Protein AF-A0A3S0KBN3-F1 (afdb_monomer_lite)

Sequence (149 aa):
MTQVKLIKTAQDYEQALARLTALIDLDFASKLEDRDEIEMLVYVIDEYEQRIFPINPPHAIEAIKFRMEQMGLNETDLIYYIGSKSKVAEVLNGTRNLSLNTYRKICIGLGISAEMLEEIEELIEDELDARLVDERRGQAEIEIEIDDL

pLDDT: mean 77.54, std 12.51, range [46.31, 93.69]

Organism: NCBI:txid271099

InterPro domains:
  IPR001387 Cro/C1-type, helix-turn-helix domain [cd00093] (62-115)
  IPR010982 Lambda repressor-like, DNA-binding domain superfamily [G3DSA:1.10.260.40] (54-126)
  IPR010982 Lambda repressor-like, DNA-binding domain superfamily [SSF47413] (61-119)
  IPR039060 Antitoxin HigA [PTHR40455] (7-119)

Foldseek 3Di:
DDDDDQDDDPVSLVVLVVLLVVLVVVPVPPDPVSVVSNVSSVVNNFVVQQVQPFDDDVVLLVLLVVLCVVVVHDLVVLCVLQPDSVRSVCPNVSVGTGGLSSSVSSCVVSVPDPVVNVVVVVVRVVSVVVVNVVRVVVVVVVVVVPPPD

Secondary structure (DSSP, 8-state):
--------SHHHHHHHHHHHHHHHHT-TTS-HHHHHHHHHHHHHHHHHHHHHS-B--HHHHHHHHHHHHHHT--GGGGHHHH-SHHHHHHHHTTSSPBPHHHHHHHHHHHT--HHHHHHHHHHHHHHHHHHHHHHHHHHHHHHHTSS--

Structure (mmCIF, N/CA/C/O backbone):
data_AF-A0A3S0KBN3-F1
#
_entry.id   AF-A0A3S0KBN3-F1
#
loop_
_atom_site.group_PDB
_atom_site.id
_atom_site.type_symbol
_atom_site.label_atom_id
_atom_site.label_alt_id
_atom_site.label_comp_id
_atom_site.label_asym_id
_atom_site.label_entity_id
_atom_site.label_seq_id
_atom_site.pdbx_PDB_ins_code
_atom_site.Cartn_x
_atom_site.Cartn_y
_atom_site.Cartn_z
_atom_site.occupancy
_atom_site.B_iso_or_equiv
_atom_site.auth_seq_id
_atom_site.auth_comp_id
_atom_site.auth_asym_id
_atom_site.auth_atom_id
_atom_site.pdbx_PDB_model_num
ATOM 1 N N . MET A 1 1 ? 20.385 -13.953 2.946 1.00 46.94 1 MET A N 1
ATOM 2 C CA . MET A 1 1 ? 19.640 -12.680 2.907 1.00 46.94 1 MET A CA 1
ATOM 3 C C . MET A 1 1 ? 19.567 -12.207 1.471 1.00 46.94 1 MET A C 1
ATOM 5 O O . MET A 1 1 ? 20.573 -11.762 0.927 1.00 46.94 1 MET A O 1
ATOM 9 N N . THR A 1 2 ? 18.412 -12.384 0.840 1.00 54.25 2 THR A N 1
ATOM 10 C CA . THR A 1 2 ? 18.120 -11.805 -0.472 1.00 54.25 2 THR A CA 1
ATOM 11 C C . THR A 1 2 ? 18.042 -10.288 -0.304 1.00 54.25 2 THR A C 1
ATOM 13 O O . THR A 1 2 ? 17.310 -9.801 0.553 1.00 54.25 2 THR A O 1
ATOM 16 N N . GLN A 1 3 ? 18.841 -9.525 -1.050 1.00 70.44 3 GLN A N 1
ATOM 17 C CA . GLN A 1 3 ? 18.748 -8.064 -1.025 1.00 70.44 3 GL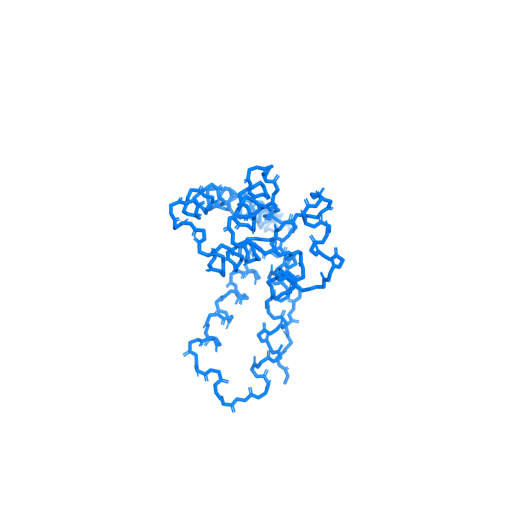N A CA 1
ATOM 18 C C . GLN A 1 3 ? 17.572 -7.625 -1.895 1.00 70.44 3 GLN A C 1
ATOM 20 O O . GLN A 1 3 ? 17.693 -7.597 -3.120 1.00 70.44 3 GLN A O 1
ATOM 25 N N . VAL A 1 4 ? 16.455 -7.258 -1.264 1.00 80.88 4 VAL A N 1
ATOM 26 C CA . VAL A 1 4 ? 15.387 -6.511 -1.938 1.00 80.88 4 VAL A CA 1
ATOM 27 C C . VAL A 1 4 ? 15.923 -5.119 -2.270 1.00 80.88 4 VAL A C 1
ATOM 29 O O . VAL A 1 4 ? 16.504 -4.440 -1.420 1.00 80.88 4 VAL A O 1
ATOM 32 N N . LYS A 1 5 ? 15.789 -4.714 -3.534 1.00 87.12 5 LYS A N 1
ATOM 33 C CA . LYS A 1 5 ? 16.275 -3.427 -4.042 1.00 87.12 5 LYS A CA 1
ATOM 34 C C . LYS A 1 5 ? 15.108 -2.466 -4.230 1.00 87.12 5 LYS A C 1
ATOM 36 O O . LYS A 1 5 ? 13.979 -2.886 -4.454 1.00 87.12 5 LYS A O 1
ATOM 41 N N . LEU A 1 6 ? 15.407 -1.170 -4.162 1.00 90.56 6 LEU A N 1
ATOM 42 C CA . LEU A 1 6 ? 14.455 -0.136 -4.562 1.00 90.56 6 LEU A CA 1
ATOM 43 C C . LEU A 1 6 ? 14.118 -0.296 -6.045 1.00 90.56 6 LEU A C 1
ATOM 45 O O . LEU A 1 6 ? 15.029 -0.389 -6.869 1.00 90.56 6 LEU A O 1
ATOM 49 N N . ILE A 1 7 ? 12.826 -0.272 -6.354 1.00 91.88 7 ILE A N 1
ATOM 50 C CA . ILE A 1 7 ? 12.291 -0.339 -7.712 1.00 91.88 7 ILE A CA 1
ATOM 51 C C . ILE A 1 7 ? 12.395 1.055 -8.333 1.00 91.88 7 ILE A C 1
ATOM 53 O O . ILE A 1 7 ? 11.912 2.036 -7.761 1.00 91.88 7 ILE A O 1
ATOM 57 N N . LYS A 1 8 ? 13.073 1.160 -9.479 1.00 86.06 8 LYS A N 1
ATOM 58 C CA . LYS A 1 8 ? 13.277 2.439 -10.180 1.00 86.06 8 LYS A CA 1
ATOM 59 C C . LYS A 1 8 ? 12.723 2.437 -11.594 1.00 86.06 8 LYS A C 1
ATOM 61 O O . LYS A 1 8 ? 12.474 3.510 -12.130 1.00 86.06 8 LYS A O 1
ATOM 66 N N . THR A 1 9 ? 12.566 1.257 -12.178 1.00 83.12 9 THR A N 1
ATOM 67 C CA . THR A 1 9 ? 12.107 1.061 -13.550 1.00 83.12 9 THR A CA 1
ATOM 68 C C . THR A 1 9 ? 10.920 0.111 -13.579 1.00 83.12 9 THR A C 1
ATOM 70 O O . THR A 1 9 ? 10.744 -0.703 -12.670 1.00 83.12 9 THR A O 1
ATOM 73 N N . ALA A 1 10 ? 10.153 0.165 -14.663 1.00 79.00 10 ALA A N 1
ATOM 74 C CA . ALA A 1 10 ? 9.141 -0.833 -14.979 1.00 79.00 10 ALA A CA 1
ATOM 75 C C . ALA A 1 10 ? 9.651 -2.281 -14.896 1.00 79.00 10 ALA A C 1
ATOM 77 O O . ALA A 1 10 ? 8.989 -3.162 -14.354 1.00 79.00 10 ALA A O 1
ATOM 78 N N . GLN A 1 11 ? 10.865 -2.527 -15.393 1.00 81.31 11 GLN A N 1
ATOM 79 C CA . GLN A 1 11 ? 11.460 -3.858 -15.381 1.00 81.31 11 GLN A CA 1
ATOM 80 C C . GLN A 1 11 ? 11.754 -4.342 -13.952 1.00 81.31 11 GLN A C 1
ATOM 82 O O . GLN A 1 11 ? 11.529 -5.511 -13.638 1.00 81.31 11 GLN A O 1
ATOM 87 N N . ASP A 1 12 ? 12.226 -3.453 -13.068 1.00 86.88 12 ASP A N 1
ATOM 88 C CA . ASP A 1 12 ? 12.395 -3.775 -11.644 1.00 86.88 12 ASP A CA 1
ATOM 89 C C . ASP A 1 12 ? 11.043 -4.121 -10.998 1.00 86.88 12 ASP A C 1
ATOM 91 O O . ASP A 1 12 ? 10.968 -5.011 -10.148 1.00 86.88 12 ASP A O 1
ATOM 95 N N . TYR A 1 13 ? 9.980 -3.418 -11.403 1.00 86.00 13 TYR A N 1
ATOM 96 C CA . TYR A 1 13 ? 8.626 -3.604 -10.889 1.00 86.00 13 TYR A CA 1
ATOM 97 C C . TYR A 1 13 ? 8.064 -4.974 -11.274 1.00 86.00 13 TYR A C 1
ATOM 99 O O . TYR A 1 13 ? 7.648 -5.732 -10.396 1.00 86.00 13 TYR A O 1
ATOM 107 N N . GLU A 1 14 ? 8.146 -5.345 -12.554 1.00 85.00 14 GLU A N 1
ATOM 108 C CA . GLU A 1 14 ? 7.731 -6.667 -13.037 1.00 85.00 14 GLU A CA 1
ATOM 109 C C . GLU A 1 14 ? 8.508 -7.799 -12.350 1.00 85.00 14 GLU A C 1
ATOM 111 O O . GLU A 1 14 ? 7.921 -8.797 -11.926 1.00 85.00 14 GLU A O 1
ATOM 116 N N . GLN A 1 15 ? 9.825 -7.640 -12.174 1.00 88.69 15 GLN A N 1
ATOM 117 C CA . GLN A 1 15 ? 10.649 -8.631 -11.476 1.00 88.69 15 GLN A CA 1
ATOM 118 C C . GLN A 1 15 ? 10.250 -8.779 -10.006 1.00 88.69 15 GLN A C 1
ATOM 120 O O . GLN A 1 15 ? 10.178 -9.901 -9.494 1.00 88.69 15 GLN A O 1
ATOM 125 N N . ALA A 1 16 ? 9.980 -7.665 -9.323 1.00 89.81 16 ALA A N 1
ATOM 126 C CA . ALA A 1 16 ? 9.541 -7.677 -7.934 1.00 89.81 16 ALA A CA 1
ATOM 127 C C . ALA A 1 16 ? 8.162 -8.337 -7.781 1.00 89.81 16 ALA A C 1
ATOM 129 O O . ALA A 1 16 ? 7.981 -9.155 -6.877 1.00 89.81 16 ALA A O 1
ATOM 130 N N . LEU A 1 17 ? 7.219 -8.050 -8.685 1.00 86.06 17 LEU A N 1
ATOM 131 C CA . LEU A 1 17 ? 5.900 -8.689 -8.720 1.00 86.06 17 LEU A CA 1
ATOM 132 C C . LEU A 1 17 ? 5.990 -10.194 -8.976 1.00 86.06 17 LEU A C 1
ATOM 134 O O . LEU A 1 17 ? 5.379 -10.983 -8.250 1.00 86.06 17 LEU A O 1
ATOM 138 N N . ALA A 1 18 ? 6.777 -10.609 -9.970 1.00 88.00 18 ALA A N 1
ATOM 139 C CA . ALA A 1 18 ? 6.982 -12.021 -10.277 1.00 88.00 18 ALA A CA 1
ATOM 140 C C . ALA A 1 18 ? 7.600 -12.761 -9.082 1.00 88.00 18 ALA A C 1
ATOM 142 O O . ALA A 1 18 ? 7.182 -13.871 -8.742 1.00 88.00 18 ALA A O 1
ATOM 143 N N . ARG A 1 19 ? 8.560 -12.126 -8.395 1.00 90.06 19 ARG A N 1
ATOM 144 C CA . ARG A 1 19 ? 9.181 -12.690 -7.195 1.00 90.06 1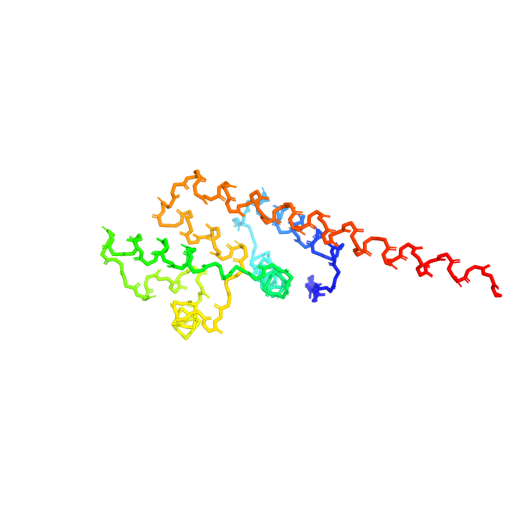9 ARG A CA 1
ATOM 145 C C . ARG A 1 19 ? 8.194 -12.807 -6.038 1.00 90.06 19 ARG A C 1
ATOM 147 O O . ARG A 1 19 ? 8.155 -13.856 -5.400 1.00 90.06 19 ARG A O 1
ATOM 154 N N . LEU A 1 20 ? 7.405 -11.765 -5.784 1.00 87.88 20 LEU A N 1
ATOM 155 C CA . LEU A 1 20 ? 6.370 -11.774 -4.753 1.00 87.88 20 LEU A CA 1
ATOM 156 C C . LEU A 1 20 ? 5.347 -12.888 -5.013 1.00 87.88 20 LEU A C 1
ATOM 158 O O . LEU A 1 20 ? 5.046 -13.657 -4.106 1.00 87.88 20 LEU A O 1
ATOM 162 N N . THR A 1 21 ? 4.879 -13.022 -6.255 1.00 85.19 21 THR A N 1
ATOM 163 C CA . THR A 1 21 ? 3.923 -14.064 -6.668 1.00 85.19 21 THR A CA 1
ATOM 164 C C . THR A 1 21 ? 4.492 -15.460 -6.435 1.00 85.19 21 THR A C 1
ATOM 166 O O . THR A 1 21 ? 3.872 -16.274 -5.758 1.00 85.19 21 THR A O 1
ATOM 169 N N . ALA A 1 22 ? 5.726 -15.707 -6.883 1.00 86.12 22 ALA A N 1
ATOM 170 C CA . ALA A 1 22 ? 6.392 -16.988 -6.673 1.00 86.12 22 ALA A CA 1
ATOM 171 C C . ALA A 1 22 ? 6.541 -17.341 -5.182 1.00 86.12 22 ALA A C 1
ATOM 173 O O . ALA A 1 22 ? 6.442 -18.507 -4.816 1.00 86.12 22 ALA A O 1
ATOM 174 N N . LEU A 1 23 ? 6.781 -16.350 -4.318 1.00 83.38 23 LEU A N 1
ATOM 175 C CA . LEU A 1 23 ? 6.870 -16.559 -2.872 1.00 83.38 23 LEU A CA 1
ATOM 176 C C . LEU A 1 23 ? 5.506 -16.853 -2.232 1.00 83.38 23 LEU A C 1
ATOM 178 O O . LEU A 1 23 ? 5.441 -17.646 -1.295 1.00 83.38 23 LEU A O 1
ATOM 182 N N . ILE A 1 24 ? 4.428 -16.252 -2.745 1.00 79.06 24 ILE A N 1
ATOM 183 C CA . ILE A 1 24 ? 3.061 -16.522 -2.287 1.00 79.06 24 ILE A CA 1
ATOM 184 C C . ILE A 1 24 ? 2.618 -17.937 -2.673 1.00 79.06 24 ILE A C 1
ATOM 186 O O . ILE A 1 24 ? 2.061 -18.651 -1.837 1.00 79.06 24 ILE A O 1
ATOM 190 N N . ASP A 1 25 ? 2.926 -18.365 -3.898 1.00 76.31 25 ASP A N 1
ATOM 191 C CA . ASP A 1 25 ? 2.567 -19.688 -4.420 1.00 76.31 25 ASP A CA 1
ATOM 192 C C . ASP A 1 25 ? 3.310 -20.839 -3.725 1.00 76.31 25 ASP A C 1
ATOM 194 O O . ASP A 1 25 ? 2.845 -21.980 -3.730 1.00 76.31 25 ASP A O 1
ATOM 198 N N . LEU A 1 26 ? 4.461 -20.562 -3.104 1.00 72.62 26 LEU A N 1
ATOM 199 C CA . LEU A 1 26 ? 5.319 -21.575 -2.481 1.00 72.62 26 LEU A CA 1
ATOM 200 C C . LEU A 1 26 ? 4.836 -22.088 -1.109 1.00 72.62 26 LEU A C 1
ATOM 202 O O . LEU A 1 26 ? 5.553 -22.854 -0.469 1.00 72.62 26 LEU A O 1
ATOM 206 N N . ASP A 1 27 ? 3.625 -21.721 -0.688 1.00 60.78 27 ASP A N 1
ATOM 207 C CA . ASP A 1 27 ? 3.032 -22.015 0.621 1.00 60.78 27 ASP A CA 1
ATOM 208 C C . ASP A 1 27 ? 3.919 -21.503 1.781 1.00 60.78 27 ASP A C 1
ATOM 210 O O . ASP A 1 27 ? 4.850 -22.151 2.269 1.00 60.78 27 ASP A O 1
ATOM 214 N N . PHE A 1 28 ? 3.602 -20.288 2.242 1.00 54.88 28 PHE A N 1
ATOM 215 C CA . PHE A 1 28 ? 4.254 -19.494 3.304 1.00 54.88 28 PHE A CA 1
ATOM 216 C C . PHE A 1 28 ? 4.500 -20.193 4.653 1.00 54.88 28 PHE A C 1
ATOM 218 O O . PHE A 1 28 ? 5.022 -19.587 5.599 1.00 54.88 28 PHE A O 1
ATOM 225 N N . ALA A 1 29 ? 4.075 -21.442 4.801 1.00 54.75 29 ALA A N 1
ATOM 226 C CA . ALA A 1 29 ? 4.134 -22.181 6.046 1.00 54.75 29 ALA A CA 1
ATOM 227 C C . ALA A 1 29 ? 5.569 -22.491 6.515 1.00 54.75 29 ALA A C 1
ATOM 229 O O . ALA A 1 29 ? 5.734 -22.854 7.680 1.00 54.75 29 ALA A O 1
ATOM 230 N N . SER A 1 30 ? 6.605 -22.365 5.671 1.00 54.88 30 SER A N 1
ATOM 231 C CA . SER A 1 30 ? 7.873 -23.047 5.965 1.00 54.88 30 SER A CA 1
ATOM 232 C C . SER A 1 30 ? 9.057 -22.223 6.509 1.00 54.88 30 SER A C 1
ATOM 234 O O . SER A 1 30 ? 9.841 -22.834 7.239 1.00 54.88 30 SER A O 1
ATOM 236 N N . LYS A 1 31 ? 9.233 -20.900 6.287 1.00 61.28 31 LYS A N 1
ATOM 237 C CA . LYS A 1 31 ? 10.405 -20.155 6.840 1.00 61.28 31 LYS A CA 1
ATOM 238 C C . LYS A 1 31 ? 10.165 -18.664 7.140 1.00 61.28 31 LYS A C 1
ATOM 240 O O . LYS A 1 31 ? 9.440 -17.975 6.435 1.00 61.28 31 LYS A O 1
ATOM 245 N N . LEU A 1 32 ? 10.823 -18.161 8.194 1.00 62.03 32 LEU A N 1
ATOM 246 C CA . LEU A 1 32 ? 10.805 -16.744 8.605 1.00 62.03 32 LEU A CA 1
ATOM 247 C C . LEU A 1 32 ? 11.453 -15.821 7.555 1.00 62.03 32 LEU A C 1
ATOM 249 O O . LEU A 1 32 ? 10.965 -14.722 7.335 1.00 62.03 32 LEU A O 1
ATOM 253 N N . GLU A 1 33 ? 12.504 -16.291 6.875 1.00 67.19 33 GLU A N 1
ATOM 254 C CA . GLU A 1 33 ? 13.237 -15.513 5.861 1.00 67.19 33 GLU A CA 1
ATOM 255 C C . GLU A 1 33 ? 12.367 -15.135 4.651 1.00 67.19 33 GLU A C 1
ATOM 257 O O . GLU A 1 33 ? 12.518 -14.044 4.107 1.00 67.19 33 GLU A O 1
ATOM 262 N N . ASP A 1 34 ? 11.417 -15.997 4.273 1.00 74.94 34 ASP A N 1
ATOM 263 C CA . ASP A 1 34 ? 10.493 -15.722 3.169 1.00 74.94 34 ASP A CA 1
ATOM 264 C C . ASP A 1 34 ? 9.497 -14.613 3.552 1.00 74.94 34 ASP A C 1
ATOM 266 O O . ASP A 1 34 ? 9.152 -13.775 2.723 1.00 74.94 34 ASP A O 1
ATOM 270 N N . ARG A 1 35 ? 9.089 -14.539 4.830 1.00 77.12 35 ARG A N 1
ATOM 271 C CA . ARG A 1 35 ? 8.184 -13.486 5.325 1.00 77.12 35 ARG A CA 1
ATOM 272 C C . ARG A 1 35 ? 8.822 -12.103 5.265 1.00 77.12 35 ARG A C 1
ATOM 274 O O . ARG A 1 35 ? 8.168 -11.172 4.800 1.00 77.12 35 ARG A O 1
ATOM 281 N N . ASP A 1 36 ? 10.079 -11.989 5.686 1.00 83.44 36 ASP A N 1
ATOM 282 C CA . ASP A 1 36 ? 10.816 -10.721 5.651 1.00 83.44 36 ASP A CA 1
ATOM 283 C C . ASP A 1 36 ? 11.039 -10.251 4.201 1.00 83.44 36 ASP A C 1
ATOM 285 O O . ASP A 1 36 ? 10.903 -9.064 3.897 1.00 83.44 36 ASP A O 1
ATOM 289 N N . GLU A 1 37 ? 11.344 -11.175 3.278 1.00 86.31 37 GLU A N 1
ATOM 290 C CA . GLU A 1 37 ? 11.481 -10.856 1.851 1.00 86.31 37 GLU A CA 1
ATOM 291 C C . GLU A 1 37 ? 10.159 -10.352 1.262 1.00 86.31 37 GLU A C 1
ATOM 293 O O . GLU A 1 37 ? 10.149 -9.363 0.529 1.00 86.31 37 GLU A O 1
ATOM 298 N N . ILE A 1 38 ? 9.038 -10.975 1.625 1.00 85.81 38 ILE A N 1
ATOM 299 C CA . ILE A 1 38 ? 7.710 -10.585 1.142 1.00 85.81 38 ILE A CA 1
ATOM 300 C C . ILE A 1 38 ? 7.301 -9.224 1.694 1.00 85.81 38 ILE A C 1
ATOM 302 O O . ILE A 1 38 ? 6.822 -8.389 0.929 1.00 85.81 38 ILE A O 1
ATOM 306 N N . GLU A 1 39 ? 7.527 -8.957 2.980 1.00 85.19 39 GLU A N 1
ATOM 307 C CA . GLU A 1 39 ? 7.249 -7.641 3.560 1.00 85.19 39 GLU A CA 1
ATOM 308 C C . GLU A 1 39 ? 8.055 -6.544 2.851 1.00 85.19 39 GLU A C 1
ATOM 310 O O . GLU A 1 39 ? 7.500 -5.511 2.467 1.00 85.19 39 GLU A O 1
ATOM 315 N N . MET A 1 40 ? 9.342 -6.793 2.592 1.00 89.81 40 MET A N 1
ATOM 316 C CA . MET A 1 40 ? 10.190 -5.855 1.858 1.00 89.81 40 MET A CA 1
ATOM 317 C C . MET A 1 40 ? 9.750 -5.675 0.402 1.00 89.81 40 MET A C 1
ATOM 319 O O . MET A 1 40 ? 9.707 -4.538 -0.064 1.00 89.81 40 MET A O 1
ATOM 323 N N . LEU A 1 41 ? 9.414 -6.755 -0.313 1.00 90.56 41 LEU A N 1
ATOM 324 C CA . LEU A 1 41 ? 8.918 -6.693 -1.694 1.00 90.56 41 LEU A CA 1
ATOM 325 C C . LEU A 1 41 ? 7.620 -5.895 -1.771 1.00 90.56 41 LEU A C 1
ATOM 327 O O . LEU A 1 41 ? 7.522 -4.969 -2.570 1.00 90.56 41 LEU A O 1
ATOM 331 N N . VAL A 1 42 ? 6.658 -6.195 -0.895 1.00 88.38 42 VAL A N 1
ATOM 332 C CA . VAL A 1 42 ? 5.399 -5.448 -0.791 1.00 88.38 42 VAL A CA 1
ATOM 333 C C . VAL A 1 42 ? 5.673 -3.972 -0.537 1.00 88.38 42 VAL A C 1
ATOM 335 O O . VAL A 1 42 ? 5.045 -3.135 -1.176 1.00 88.38 42 VAL A O 1
ATOM 338 N N . TYR A 1 43 ? 6.620 -3.645 0.346 1.00 89.56 43 TYR A N 1
ATOM 339 C CA . TYR A 1 43 ? 6.981 -2.261 0.628 1.00 89.56 43 TYR A CA 1
ATOM 340 C C . TYR A 1 43 ? 7.552 -1.540 -0.599 1.00 89.56 43 TYR A C 1
ATOM 342 O O . TYR A 1 43 ? 7.077 -0.459 -0.929 1.00 89.56 43 TYR A O 1
ATOM 350 N N . VAL A 1 44 ? 8.548 -2.106 -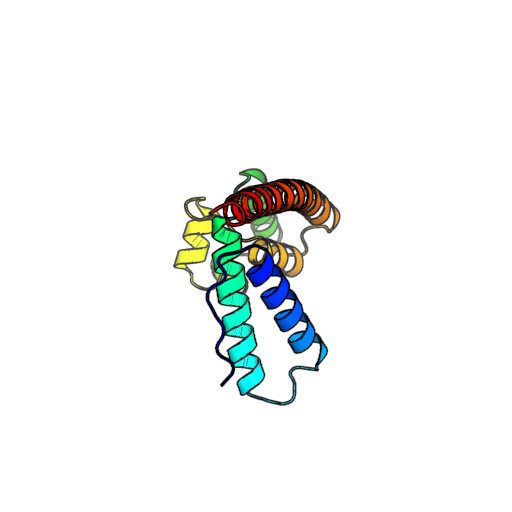1.292 1.00 91.81 44 VAL A N 1
ATOM 351 C CA . VAL A 1 44 ? 9.168 -1.422 -2.445 1.00 91.81 44 VAL A CA 1
ATOM 352 C C . VAL A 1 44 ? 8.231 -1.335 -3.652 1.00 91.81 44 VAL A C 1
ATOM 354 O O . VAL A 1 44 ? 8.285 -0.344 -4.377 1.00 91.81 44 VAL A O 1
ATOM 357 N N . ILE A 1 45 ? 7.351 -2.325 -3.836 1.00 89.38 45 ILE A N 1
ATOM 358 C CA . ILE A 1 45 ? 6.276 -2.315 -4.841 1.00 89.38 45 ILE A CA 1
ATOM 359 C C . ILE A 1 45 ? 5.290 -1.189 -4.524 1.00 89.38 45 ILE A C 1
ATOM 361 O O . ILE A 1 45 ? 5.049 -0.340 -5.373 1.00 89.38 45 ILE A O 1
ATOM 365 N N . ASP A 1 46 ? 4.788 -1.127 -3.288 1.00 86.50 46 ASP A N 1
ATOM 366 C CA . ASP A 1 46 ? 3.856 -0.092 -2.821 1.00 86.50 46 ASP A CA 1
ATOM 367 C C . ASP A 1 46 ? 4.429 1.329 -2.971 1.00 86.50 46 ASP A C 1
ATOM 369 O O . ASP A 1 46 ? 3.718 2.274 -3.320 1.00 86.50 46 ASP A O 1
ATOM 373 N N . GLU A 1 47 ? 5.729 1.476 -2.719 1.00 89.12 47 GLU A N 1
ATOM 374 C CA . GLU A 1 47 ? 6.470 2.732 -2.829 1.00 89.12 47 GLU A CA 1
ATOM 375 C C . GLU A 1 47 ? 6.611 3.192 -4.286 1.00 89.12 47 GLU A C 1
ATOM 377 O O . GLU A 1 47 ? 6.405 4.370 -4.583 1.00 89.12 47 GLU A O 1
ATOM 382 N N . TYR A 1 48 ? 6.905 2.266 -5.204 1.00 87.69 48 TYR A N 1
ATOM 383 C CA . TYR A 1 48 ? 6.942 2.545 -6.640 1.00 87.69 48 TYR A CA 1
ATOM 384 C C . TYR A 1 48 ? 5.543 2.852 -7.188 1.00 87.69 48 TYR A C 1
ATOM 386 O O . TYR A 1 48 ? 5.357 3.867 -7.860 1.00 87.69 48 TYR A O 1
ATOM 394 N N . GLU A 1 49 ? 4.535 2.056 -6.825 1.00 84.31 49 GLU A N 1
ATOM 395 C CA . GLU A 1 49 ? 3.145 2.274 -7.238 1.00 84.31 49 GLU A CA 1
ATOM 396 C C . GLU A 1 49 ? 2.613 3.632 -6.778 1.00 84.31 49 GLU A C 1
ATOM 398 O O . GLU A 1 49 ? 1.962 4.315 -7.552 1.00 84.31 49 GLU A O 1
ATOM 403 N N . GLN A 1 50 ? 2.931 4.096 -5.567 1.00 83.00 50 GLN A N 1
ATOM 404 C CA . GLN A 1 50 ? 2.510 5.434 -5.122 1.00 83.00 50 GLN A CA 1
ATOM 405 C C . GLN A 1 50 ? 3.088 6.577 -5.964 1.00 83.00 50 GLN A C 1
ATOM 407 O O . GLN A 1 50 ? 2.479 7.647 -6.036 1.00 83.00 50 GLN A O 1
ATOM 412 N N . ARG A 1 51 ? 4.264 6.383 -6.572 1.00 82.31 51 ARG A N 1
ATOM 413 C CA . ARG A 1 51 ? 4.906 7.389 -7.430 1.00 82.31 51 ARG A CA 1
ATOM 414 C C . ARG A 1 51 ? 4.370 7.346 -8.856 1.00 82.31 51 ARG A C 1
ATOM 416 O O . ARG A 1 51 ? 4.241 8.397 -9.480 1.00 82.31 51 ARG A O 1
ATOM 423 N N . ILE A 1 52 ? 4.117 6.146 -9.372 1.00 77.06 52 ILE A N 1
ATOM 424 C CA . ILE A 1 52 ? 3.797 5.930 -10.786 1.00 77.06 52 ILE A CA 1
ATOM 425 C C . ILE A 1 52 ? 2.284 5.808 -11.019 1.00 77.06 52 ILE A C 1
ATOM 427 O O . ILE A 1 52 ? 1.790 6.383 -11.985 1.00 77.06 52 ILE A O 1
ATOM 431 N N . PHE A 1 53 ? 1.557 5.169 -10.097 1.00 70.94 53 PHE A N 1
ATOM 432 C CA . PHE A 1 53 ? 0.111 4.892 -10.139 1.00 70.94 53 PHE A CA 1
ATOM 433 C C . PHE A 1 53 ? -0.621 5.419 -8.887 1.00 70.94 53 PHE A C 1
ATOM 435 O O . PHE A 1 53 ? -1.238 4.648 -8.143 1.00 70.94 53 PHE A O 1
ATOM 442 N N . PRO A 1 54 ? -0.543 6.729 -8.589 1.00 70.88 54 PRO A N 1
ATOM 443 C CA . PRO A 1 54 ? -1.271 7.291 -7.464 1.00 70.88 54 PRO A CA 1
ATOM 444 C C . PRO A 1 54 ? -2.784 7.201 -7.694 1.00 70.88 54 PRO A C 1
ATOM 446 O O . PRO A 1 54 ? -3.346 7.924 -8.514 1.00 70.88 54 PRO A O 1
ATOM 449 N N . ILE A 1 55 ? -3.473 6.388 -6.896 1.00 71.88 55 ILE A N 1
ATOM 450 C CA . ILE A 1 55 ? -4.934 6.360 -6.876 1.00 71.88 55 ILE A CA 1
ATOM 451 C C . ILE A 1 55 ? -5.417 7.495 -5.977 1.00 71.88 55 ILE A C 1
ATOM 453 O O . ILE A 1 55 ? -5.348 7.422 -4.745 1.00 71.88 55 ILE A O 1
ATOM 457 N N . ASN A 1 56 ? -5.903 8.560 -6.613 1.00 64.62 56 ASN A N 1
ATOM 458 C CA . ASN A 1 56 ? -6.688 9.605 -5.957 1.00 64.62 56 ASN A CA 1
ATOM 459 C C . ASN A 1 56 ? -7.843 10.147 -6.822 1.00 64.62 56 ASN A C 1
ATOM 461 O O . ASN A 1 56 ? -7.956 11.360 -7.014 1.00 64.62 56 ASN A O 1
ATOM 465 N N . PRO A 1 57 ? -8.734 9.295 -7.361 1.00 62.91 57 PRO A N 1
ATOM 466 C CA . PRO A 1 57 ? -10.030 9.788 -7.777 1.00 62.91 57 PRO A CA 1
ATOM 467 C C . PRO A 1 57 ? -10.848 10.118 -6.517 1.00 62.91 57 PRO A C 1
ATOM 469 O O . PRO A 1 57 ? -10.943 9.259 -5.630 1.00 62.91 57 PRO A O 1
ATOM 472 N N . PRO A 1 58 ? -11.496 11.300 -6.429 1.00 63.47 58 PRO A N 1
ATOM 473 C CA . PRO A 1 58 ? -12.445 11.587 -5.350 1.00 63.47 58 PRO A CA 1
ATOM 474 C C . PRO A 1 58 ? -13.455 10.440 -5.176 1.00 63.47 58 PRO A C 1
ATOM 476 O O . PRO A 1 58 ? -13.744 10.047 -4.050 1.00 63.47 58 PRO A O 1
ATOM 479 N N . HIS A 1 59 ? -13.841 9.789 -6.277 1.00 68.38 59 HIS A N 1
ATOM 480 C CA . HIS A 1 59 ? -14.732 8.631 -6.291 1.00 68.38 59 HIS A CA 1
ATOM 481 C C . HIS A 1 59 ? -14.203 7.377 -5.576 1.00 68.38 59 HIS A C 1
ATOM 483 O O . HIS A 1 59 ? -14.994 6.676 -4.952 1.00 68.38 59 HIS A O 1
ATOM 489 N N . ALA A 1 60 ? -12.897 7.081 -5.594 1.00 76.69 60 ALA A N 1
ATOM 490 C CA . ALA A 1 60 ? -12.369 5.891 -4.911 1.00 76.69 60 ALA A CA 1
ATOM 491 C C . ALA A 1 60 ? -12.393 6.059 -3.387 1.00 76.69 60 ALA A C 1
ATOM 493 O O . ALA A 1 60 ? -12.818 5.158 -2.661 1.00 76.69 60 ALA A O 1
ATOM 494 N N . ILE A 1 61 ? -11.981 7.231 -2.894 1.00 84.12 61 ILE A N 1
ATOM 495 C CA . ILE A 1 61 ? -12.031 7.541 -1.459 1.00 84.12 61 ILE A CA 1
ATOM 496 C C . ILE A 1 61 ? -13.491 7.642 -0.999 1.00 84.12 61 ILE A C 1
ATOM 498 O O . ILE A 1 61 ? -13.831 7.141 0.073 1.00 84.12 61 ILE A O 1
ATOM 502 N N . GLU A 1 62 ? -14.366 8.248 -1.805 1.00 82.25 62 GLU A N 1
ATOM 503 C CA . GLU A 1 62 ? -15.809 8.294 -1.548 1.00 82.25 62 GLU A CA 1
ATOM 504 C C . GLU A 1 62 ? -16.427 6.893 -1.488 1.00 82.25 62 GLU A C 1
ATOM 506 O O . GLU A 1 62 ? -17.173 6.612 -0.552 1.00 82.25 62 GLU A O 1
ATOM 511 N N . ALA A 1 63 ? -16.075 5.989 -2.406 1.00 82.00 63 ALA A N 1
ATOM 512 C CA . ALA A 1 63 ? -16.558 4.609 -2.402 1.00 82.00 63 ALA A CA 1
ATOM 513 C C . ALA A 1 63 ? -16.119 3.844 -1.141 1.00 82.00 63 ALA A C 1
ATOM 515 O O . ALA A 1 63 ? -16.928 3.143 -0.527 1.00 82.00 63 ALA A O 1
ATOM 516 N N . ILE A 1 64 ? -14.865 4.026 -0.707 1.00 85.25 64 ILE A N 1
ATOM 517 C CA . ILE A 1 64 ? -14.351 3.437 0.539 1.00 85.25 64 ILE A CA 1
ATOM 518 C C . ILE A 1 64 ? -15.122 3.988 1.743 1.00 85.25 64 ILE A C 1
ATOM 520 O O . ILE A 1 64 ? -15.625 3.208 2.551 1.00 85.25 64 ILE A O 1
ATOM 524 N N . LYS A 1 65 ? -15.271 5.314 1.849 1.00 87.62 65 LYS A N 1
ATOM 525 C CA . LYS A 1 65 ? -16.020 5.956 2.945 1.00 87.62 65 LYS A CA 1
ATOM 526 C C . LYS A 1 65 ? -17.476 5.504 2.981 1.00 87.62 65 LYS A C 1
ATOM 528 O O . LYS A 1 65 ? -17.983 5.176 4.050 1.00 87.62 65 LYS A O 1
ATOM 533 N N . PHE A 1 66 ? -18.123 5.433 1.820 1.00 85.56 66 PHE A N 1
ATOM 534 C CA . PHE A 1 66 ? -19.492 4.949 1.695 1.00 85.56 66 PHE A CA 1
ATOM 535 C C . PHE A 1 66 ? -19.611 3.504 2.187 1.00 85.56 66 PHE A C 1
ATOM 537 O O . PHE A 1 66 ? -20.514 3.189 2.960 1.00 85.56 66 PHE A O 1
ATOM 544 N N . ARG A 1 67 ? -18.674 2.615 1.823 1.00 86.06 67 ARG A N 1
ATOM 545 C CA . ARG A 1 67 ? -18.677 1.248 2.362 1.00 86.06 67 ARG A CA 1
ATOM 546 C C . ARG A 1 67 ? -18.398 1.169 3.850 1.00 86.06 67 ARG A C 1
ATOM 548 O O . ARG A 1 67 ? -19.080 0.397 4.522 1.00 86.06 67 ARG A O 1
ATOM 555 N N . MET A 1 68 ? -17.482 1.977 4.375 1.00 89.50 68 MET A N 1
ATOM 556 C CA . MET A 1 68 ? -17.260 2.055 5.818 1.00 89.50 68 MET A CA 1
ATOM 557 C C . MET A 1 68 ? -18.546 2.434 6.558 1.00 89.50 68 MET A C 1
ATOM 559 O O . MET A 1 68 ? -18.891 1.780 7.538 1.00 89.50 68 MET A O 1
ATOM 563 N N . GLU A 1 69 ? -19.291 3.423 6.056 1.00 90.12 69 GLU A N 1
ATOM 564 C CA . GLU A 1 69 ? -20.568 3.844 6.640 1.00 90.12 69 GLU A CA 1
ATOM 565 C C . GLU A 1 69 ? -21.607 2.713 6.627 1.00 90.12 69 GLU A C 1
ATOM 567 O O . GLU A 1 69 ? -22.204 2.417 7.661 1.00 90.12 69 GLU A O 1
ATOM 572 N N . GLN A 1 70 ? -21.774 2.021 5.493 1.00 87.88 70 GLN A N 1
ATOM 573 C CA . GLN A 1 70 ? -22.716 0.897 5.379 1.00 87.88 70 GLN A CA 1
ATOM 574 C C . GLN A 1 70 ? -22.380 -0.272 6.319 1.00 87.88 70 GLN A C 1
ATOM 576 O O . GLN A 1 70 ? -23.276 -0.996 6.750 1.00 87.88 70 GLN A O 1
ATOM 581 N N . MET A 1 71 ? -21.097 -0.467 6.630 1.00 86.50 71 MET A N 1
ATOM 582 C CA . MET A 1 71 ? -20.612 -1.557 7.482 1.00 86.50 71 MET A CA 1
ATOM 583 C C . MET A 1 71 ? -20.416 -1.146 8.949 1.00 86.50 71 MET A C 1
ATOM 585 O O . MET A 1 71 ? -20.088 -1.996 9.775 1.00 86.50 71 MET A O 1
ATOM 589 N N . GLY A 1 72 ? -20.604 0.134 9.289 1.00 90.31 72 GLY A N 1
ATOM 590 C CA . GLY A 1 72 ? -20.329 0.659 10.629 1.00 90.31 72 GLY A CA 1
ATOM 591 C C . GLY A 1 72 ? -18.844 0.632 11.016 1.00 90.31 72 GLY A C 1
ATOM 592 O O . GLY A 1 72 ? -18.528 0.544 12.202 1.00 90.31 72 GLY A O 1
ATOM 593 N N . LEU A 1 73 ? -17.942 0.683 10.032 1.00 89.81 73 LEU A N 1
ATOM 594 C CA . LEU A 1 73 ? -16.494 0.682 10.238 1.00 89.81 73 LEU A CA 1
ATOM 595 C C . LEU A 1 73 ? -15.977 2.091 10.531 1.00 89.81 73 LEU A C 1
ATOM 597 O O . LEU A 1 73 ? -16.513 3.097 10.067 1.00 89.81 73 LEU A O 1
ATOM 601 N N . ASN A 1 74 ? -14.885 2.156 11.279 1.00 92.44 74 ASN A N 1
ATOM 602 C CA . ASN A 1 74 ? -14.176 3.382 11.608 1.00 92.44 74 ASN A CA 1
ATOM 603 C C . ASN A 1 74 ? -12.753 3.364 11.017 1.00 92.44 74 ASN A C 1
ATOM 605 O O . ASN A 1 74 ? -12.275 2.354 10.508 1.00 92.44 74 ASN A O 1
ATOM 609 N N . GLU A 1 75 ? -12.042 4.491 11.094 1.00 91.94 75 GLU A N 1
ATOM 610 C CA . GLU A 1 75 ? -10.689 4.619 10.527 1.00 91.94 75 GLU A CA 1
ATOM 611 C C . GLU A 1 75 ? -9.697 3.576 11.070 1.00 91.94 75 GLU A C 1
ATOM 613 O O . GLU A 1 75 ? -8.792 3.141 10.362 1.00 91.94 75 GLU A O 1
ATOM 618 N N . THR A 1 76 ? -9.853 3.139 12.322 1.00 91.88 76 THR A N 1
ATOM 619 C CA . THR A 1 76 ? -8.943 2.139 12.895 1.00 91.88 76 THR A CA 1
ATOM 620 C C . THR A 1 76 ? -9.103 0.764 12.257 1.00 91.88 76 THR A C 1
ATOM 622 O O . THR A 1 76 ? -8.139 0.006 12.243 1.00 91.88 76 THR A O 1
ATOM 625 N N . ASP A 1 77 ? -10.242 0.483 11.623 1.00 90.44 77 ASP A N 1
ATOM 626 C CA . ASP A 1 77 ? -10.456 -0.763 10.882 1.00 90.44 77 ASP A CA 1
ATOM 627 C C . ASP A 1 77 ? -9.668 -0.791 9.559 1.00 90.44 77 ASP A C 1
ATOM 629 O O . ASP A 1 77 ? -9.355 -1.863 9.042 1.00 90.44 77 ASP A O 1
ATOM 633 N N . LEU A 1 78 ? -9.255 0.372 9.034 1.00 91.25 78 LEU A N 1
ATOM 634 C CA . LEU A 1 78 ? -8.403 0.455 7.841 1.00 91.25 78 LEU A CA 1
ATOM 635 C C . LEU A 1 78 ? -6.903 0.302 8.130 1.00 91.25 78 LEU A C 1
ATOM 637 O O . LEU A 1 78 ? -6.116 0.147 7.194 1.00 91.25 78 LEU A O 1
ATOM 641 N N . ILE A 1 79 ? -6.491 0.309 9.403 1.00 91.31 79 ILE A N 1
ATOM 642 C CA . ILE A 1 79 ? -5.085 0.130 9.818 1.00 91.31 79 ILE A CA 1
ATOM 643 C C . ILE A 1 79 ? -4.528 -1.186 9.271 1.00 91.31 79 ILE A C 1
ATOM 645 O O . ILE A 1 79 ? -3.383 -1.241 8.833 1.00 91.31 79 ILE A O 1
ATOM 649 N N . TYR A 1 80 ? -5.346 -2.238 9.226 1.00 87.19 80 TYR A N 1
ATOM 650 C CA . TYR A 1 80 ? -4.925 -3.531 8.693 1.00 87.19 80 TYR A CA 1
ATOM 651 C C . TYR A 1 80 ? -4.500 -3.464 7.214 1.00 87.19 80 TYR A C 1
ATOM 653 O O . TYR A 1 80 ? -3.560 -4.147 6.815 1.00 87.19 80 TYR A O 1
ATOM 661 N N . TYR A 1 81 ? -5.149 -2.614 6.413 1.00 87.38 81 TYR A N 1
ATOM 662 C CA . TYR A 1 81 ? -4.883 -2.501 4.976 1.00 87.38 81 TYR A CA 1
ATOM 663 C C . TYR A 1 81 ? -3.827 -1.441 4.647 1.00 87.38 81 TYR A C 1
ATOM 665 O O . TYR A 1 81 ? -2.991 -1.656 3.774 1.00 87.38 81 TYR A O 1
ATOM 673 N N . ILE A 1 82 ? -3.865 -0.300 5.342 1.00 87.50 82 ILE A N 1
ATOM 674 C CA . ILE A 1 82 ? -3.059 0.896 5.029 1.00 87.50 82 ILE A CA 1
ATOM 675 C C . ILE A 1 82 ? -1.808 0.994 5.928 1.00 87.50 82 ILE A C 1
ATOM 677 O O . ILE A 1 82 ? -0.826 1.671 5.607 1.00 87.50 82 ILE A O 1
ATOM 681 N N . GLY A 1 83 ? -1.815 0.321 7.078 1.00 87.50 83 GLY A N 1
ATOM 682 C CA . GLY A 1 83 ? -0.762 0.390 8.085 1.00 87.50 83 GLY A CA 1
ATOM 683 C C . GLY A 1 83 ? -1.122 1.352 9.214 1.00 87.50 83 GLY A C 1
ATOM 684 O O . GLY A 1 83 ? -2.035 1.106 9.985 1.00 87.50 83 GLY A O 1
ATOM 685 N N . SER A 1 84 ? -0.380 2.445 9.397 1.00 91.44 84 SER A N 1
ATOM 686 C CA . SER A 1 84 ? -0.550 3.273 10.600 1.00 91.44 84 SER A CA 1
ATOM 687 C C . SER A 1 84 ? -1.782 4.185 10.552 1.00 91.44 84 SER A C 1
ATOM 689 O O . SER A 1 84 ? -2.223 4.617 9.488 1.00 91.44 84 SER A O 1
ATOM 691 N N . LYS A 1 85 ? -2.281 4.577 11.733 1.00 92.75 85 LYS A N 1
ATOM 692 C CA . LYS A 1 85 ? -3.390 5.538 11.874 1.00 92.75 85 LYS A CA 1
ATOM 693 C C . LYS A 1 85 ? -3.137 6.866 11.143 1.00 92.75 85 LYS A C 1
ATOM 695 O O . LYS A 1 85 ? -4.069 7.425 10.578 1.00 92.75 85 LYS A O 1
ATOM 700 N N . SER A 1 86 ? -1.889 7.352 11.128 1.00 93.69 86 SER A N 1
ATOM 701 C CA . SER A 1 86 ? -1.522 8.569 10.379 1.00 93.69 86 SER A CA 1
ATOM 702 C C . SER A 1 86 ? -1.773 8.385 8.887 1.00 93.69 86 SER A C 1
ATOM 704 O O . SER A 1 86 ? -2.452 9.202 8.277 1.00 93.69 86 SER A O 1
ATOM 706 N N . LYS A 1 87 ? -1.311 7.259 8.322 1.00 90.75 87 LYS A N 1
ATOM 707 C CA . LYS A 1 87 ? -1.496 6.955 6.900 1.00 90.75 87 LYS A CA 1
ATOM 708 C C . LYS A 1 87 ? -2.973 6.830 6.534 1.00 90.75 87 LYS A C 1
ATOM 710 O O . LYS A 1 87 ? -3.375 7.335 5.495 1.00 90.75 87 LYS A O 1
ATOM 715 N N . VAL A 1 88 ? -3.778 6.197 7.392 1.00 93.56 88 VAL A N 1
ATOM 716 C CA . VAL A 1 88 ? -5.231 6.098 7.179 1.00 93.56 88 VAL A CA 1
ATOM 717 C C . VAL A 1 88 ? -5.861 7.487 7.088 1.00 93.56 88 VAL A C 1
ATOM 719 O O . VAL A 1 88 ? -6.577 7.769 6.131 1.00 93.56 88 VAL A O 1
ATOM 722 N N . ALA A 1 89 ? -5.579 8.363 8.055 1.00 92.62 89 ALA A N 1
ATOM 723 C CA . ALA A 1 89 ? -6.133 9.713 8.064 1.00 92.62 89 ALA A CA 1
ATOM 724 C C . ALA A 1 89 ? -5.676 10.521 6.840 1.00 92.62 89 ALA A C 1
ATOM 726 O O . ALA A 1 89 ? -6.478 11.225 6.233 1.00 92.62 89 ALA A O 1
ATOM 727 N N . GLU A 1 90 ? -4.406 10.405 6.446 1.00 91.81 90 GLU A N 1
ATOM 728 C CA . GLU A 1 90 ? -3.881 11.066 5.248 1.00 91.81 90 GLU A CA 1
ATOM 729 C C . GLU A 1 90 ? -4.599 10.599 3.971 1.00 91.81 90 GLU A C 1
ATOM 731 O O . GLU A 1 90 ? -4.937 11.422 3.122 1.00 91.81 90 GLU A O 1
ATOM 736 N N . VAL A 1 91 ? -4.871 9.296 3.853 1.00 90.56 91 VAL A N 1
ATOM 737 C CA . VAL A 1 91 ? -5.615 8.716 2.725 1.00 90.56 91 VAL A CA 1
ATOM 738 C C . VAL A 1 91 ? -7.062 9.196 2.716 1.00 90.56 91 VAL A C 1
ATOM 740 O O . VAL A 1 91 ? -7.537 9.704 1.705 1.00 90.56 91 VAL A O 1
ATOM 743 N N . LEU A 1 92 ? -7.775 9.089 3.839 1.00 89.75 92 LEU A N 1
ATOM 744 C CA . LEU A 1 92 ? -9.184 9.487 3.907 1.00 89.75 92 LEU A CA 1
ATOM 745 C C . LEU A 1 92 ? -9.376 10.995 3.702 1.00 89.75 92 LEU A C 1
ATOM 747 O O . LEU A 1 92 ? -10.426 11.414 3.212 1.00 89.75 92 LEU A O 1
ATOM 751 N N . ASN A 1 93 ? -8.377 11.810 4.039 1.00 89.94 93 ASN A N 1
ATOM 752 C CA . ASN A 1 93 ? -8.381 13.251 3.784 1.00 89.94 93 ASN A CA 1
ATOM 753 C C . ASN A 1 93 ? -7.830 13.626 2.396 1.00 89.94 93 ASN A C 1
ATOM 755 O O . ASN A 1 93 ? -7.802 14.809 2.063 1.00 89.94 93 ASN A O 1
ATOM 759 N N . GLY A 1 94 ? -7.390 12.651 1.594 1.00 86.12 94 GLY A N 1
ATOM 760 C CA . GLY A 1 94 ? -6.850 12.865 0.249 1.00 86.12 94 GLY A CA 1
ATOM 761 C C . GLY A 1 94 ? -5.476 13.542 0.213 1.00 86.12 94 GLY A C 1
ATOM 762 O O . GLY A 1 94 ? -5.010 13.914 -0.860 1.00 86.12 94 GLY A O 1
ATOM 763 N N . THR A 1 95 ? -4.809 13.709 1.361 1.00 87.94 95 THR A N 1
ATOM 764 C CA . THR A 1 95 ? -3.449 14.271 1.437 1.00 87.94 95 THR A CA 1
ATOM 765 C C . THR A 1 95 ? -2.376 13.242 1.092 1.00 87.94 95 THR A C 1
ATOM 767 O O . THR A 1 95 ? -1.217 13.603 0.897 1.00 87.94 95 THR A O 1
ATOM 770 N N . ARG A 1 96 ? -2.755 11.962 1.024 1.00 87.12 96 ARG A N 1
ATOM 771 C CA . ARG A 1 96 ? -1.935 10.858 0.533 1.00 87.12 96 ARG A CA 1
ATOM 772 C C . ARG A 1 96 ? -2.735 10.025 -0.462 1.00 87.12 96 ARG A C 1
ATOM 774 O O . ARG A 1 96 ? -3.870 9.655 -0.183 1.00 87.12 96 ARG A O 1
ATOM 781 N N . ASN A 1 97 ? -2.107 9.692 -1.583 1.00 86.62 97 ASN A N 1
ATOM 782 C CA . ASN A 1 97 ? -2.688 8.805 -2.586 1.00 86.62 97 ASN A CA 1
ATOM 783 C C . ASN A 1 97 ? -2.584 7.342 -2.131 1.00 86.62 97 ASN A C 1
ATOM 785 O O . ASN A 1 97 ? -1.639 6.962 -1.431 1.00 86.62 97 ASN A O 1
ATOM 789 N N . LEU A 1 98 ? -3.538 6.517 -2.551 1.00 85.50 98 LEU A N 1
ATOM 790 C CA . LEU A 1 98 ? -3.446 5.067 -2.405 1.00 85.50 98 LEU A CA 1
ATOM 791 C C . LEU A 1 98 ? -2.535 4.497 -3.497 1.00 85.50 98 LEU A C 1
ATOM 793 O O . LEU A 1 98 ? -2.532 4.991 -4.621 1.00 85.50 98 LEU A O 1
ATOM 797 N N . SER A 1 99 ? -1.780 3.448 -3.178 1.00 84.44 99 SER A N 1
ATOM 798 C CA . SER A 1 99 ? -1.267 2.559 -4.223 1.00 84.44 99 SER A CA 1
ATOM 799 C C . SER A 1 99 ? -2.381 1.657 -4.734 1.00 84.44 99 SER A C 1
ATOM 801 O O . SER A 1 99 ? -3.364 1.397 -4.027 1.00 84.44 99 SER A O 1
ATOM 803 N N . LEU A 1 100 ? -2.175 1.105 -5.924 1.00 81.19 100 LEU A N 1
ATOM 804 C CA . LEU A 1 100 ? -3.030 0.071 -6.490 1.00 81.19 100 LEU A CA 1
ATOM 805 C C . LEU A 1 100 ? -3.141 -1.151 -5.577 1.00 81.19 100 LEU A C 1
ATOM 807 O O . LEU A 1 100 ? -4.247 -1.605 -5.283 1.00 81.19 100 LEU A O 1
ATOM 811 N N . ASN A 1 101 ? -2.023 -1.643 -5.044 1.00 81.75 101 ASN A N 1
ATOM 812 C CA . ASN A 1 101 ? -2.042 -2.778 -4.129 1.00 81.75 101 ASN A CA 1
ATOM 813 C C . ASN A 1 101 ? -2.848 -2.492 -2.847 1.00 81.75 101 ASN A C 1
ATOM 815 O O . ASN A 1 101 ? -3.647 -3.319 -2.406 1.00 81.75 101 ASN A O 1
ATOM 819 N N . THR A 1 102 ? -2.683 -1.309 -2.245 1.00 84.50 102 THR A N 1
ATOM 820 C CA . THR A 1 102 ? -3.454 -0.937 -1.046 1.00 84.50 102 THR A CA 1
ATOM 821 C C . THR A 1 102 ? -4.936 -0.778 -1.371 1.00 84.50 102 THR A C 1
ATOM 823 O O . THR A 1 102 ? -5.781 -1.258 -0.616 1.00 84.50 102 THR A O 1
ATOM 826 N N . TYR A 1 103 ? -5.264 -0.160 -2.507 1.00 84.38 103 TYR A N 1
ATOM 827 C CA . TYR A 1 103 ? -6.642 -0.027 -2.969 1.00 84.38 103 TYR A CA 1
ATOM 828 C C . TYR A 1 103 ? -7.317 -1.394 -3.158 1.00 84.38 103 TYR A C 1
ATOM 830 O O . TYR A 1 103 ? -8.394 -1.623 -2.603 1.00 84.38 103 TYR A O 1
ATOM 838 N N . ARG A 1 104 ? -6.643 -2.342 -3.824 1.00 82.31 104 ARG A N 1
ATOM 839 C CA . ARG A 1 104 ? -7.097 -3.736 -3.981 1.00 82.31 104 ARG A CA 1
ATOM 840 C C . ARG A 1 104 ? -7.362 -4.411 -2.640 1.00 82.31 104 ARG A C 1
ATOM 842 O O . ARG A 1 104 ? -8.433 -4.977 -2.434 1.00 82.31 104 ARG A O 1
ATOM 849 N N . LYS A 1 105 ? -6.417 -4.310 -1.698 1.00 85.12 105 LYS A N 1
ATOM 850 C CA . LYS A 1 105 ? -6.559 -4.882 -0.348 1.00 85.12 105 LYS A CA 1
ATOM 851 C C . LYS A 1 105 ? -7.794 -4.351 0.375 1.00 85.12 105 LYS A C 1
ATOM 853 O O . LYS A 1 105 ? -8.516 -5.137 0.982 1.00 85.12 105 LYS A O 1
ATOM 858 N N . ILE A 1 106 ? -8.047 -3.043 0.292 1.00 87.25 106 ILE A N 1
ATOM 859 C CA . ILE A 1 106 ? -9.238 -2.423 0.884 1.00 87.25 106 ILE A CA 1
ATOM 860 C C . ILE A 1 106 ? -10.501 -2.937 0.190 1.00 87.25 106 ILE A C 1
ATOM 862 O O . ILE A 1 106 ? -11.436 -3.342 0.873 1.00 87.25 106 ILE A O 1
ATOM 866 N N . CYS A 1 107 ? -10.537 -2.962 -1.144 1.00 84.00 107 CYS A N 1
ATOM 867 C CA . CYS A 1 107 ? -11.714 -3.410 -1.890 1.00 84.00 107 CYS A CA 1
ATOM 868 C C . CYS A 1 107 ? -12.092 -4.854 -1.557 1.00 84.00 107 CYS A C 1
ATOM 870 O O . CYS A 1 107 ? -13.241 -5.119 -1.204 1.00 84.00 107 CYS A O 1
ATOM 872 N N . ILE A 1 108 ? -11.111 -5.759 -1.577 1.00 83.38 108 ILE A N 1
ATOM 873 C CA . ILE A 1 108 ? -11.290 -7.167 -1.206 1.00 83.38 108 ILE A CA 1
ATOM 874 C C . ILE A 1 108 ? -11.728 -7.278 0.258 1.00 83.38 108 ILE A C 1
ATOM 876 O O . ILE A 1 108 ? -12.695 -7.970 0.570 1.00 83.38 108 ILE A O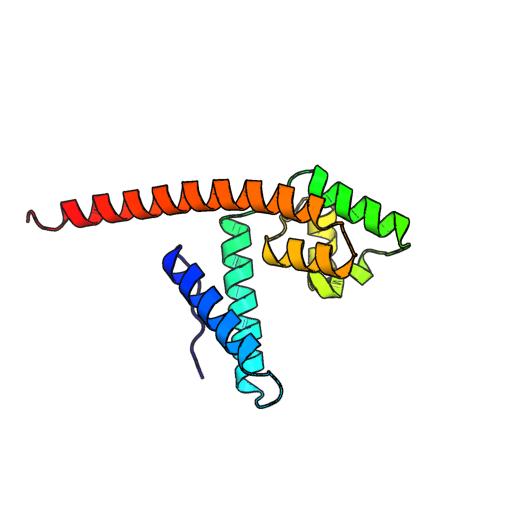 1
ATOM 880 N N . GLY A 1 109 ? -11.042 -6.573 1.159 1.00 82.44 109 GLY A N 1
ATOM 881 C CA . GLY A 1 109 ? -11.298 -6.629 2.595 1.00 82.44 109 GLY A CA 1
ATOM 882 C C . GLY A 1 109 ? -12.647 -6.051 3.031 1.00 82.44 109 GLY A C 1
ATOM 883 O O . GLY A 1 109 ? -13.217 -6.497 4.025 1.00 82.44 109 GLY A O 1
ATOM 884 N N . LEU A 1 110 ? -13.174 -5.078 2.285 1.00 83.75 110 LEU A N 1
ATOM 885 C CA . LEU A 1 110 ? -14.467 -4.439 2.541 1.00 83.75 110 LEU A CA 1
ATOM 886 C C . LEU A 1 110 ? -15.610 -5.005 1.683 1.00 83.75 110 LEU A C 1
ATOM 888 O O . LEU A 1 110 ? -16.748 -4.558 1.820 1.00 83.75 110 LEU A O 1
ATOM 892 N N . GLY A 1 111 ? -15.337 -5.961 0.790 1.00 77.00 111 GLY A N 1
ATOM 893 C CA . GLY A 1 111 ? -16.346 -6.499 -0.126 1.00 77.00 111 GLY A CA 1
ATOM 894 C C . GLY A 1 111 ? -16.920 -5.442 -1.077 1.00 77.00 111 GLY A C 1
ATOM 895 O O . GLY A 1 111 ? -18.120 -5.445 -1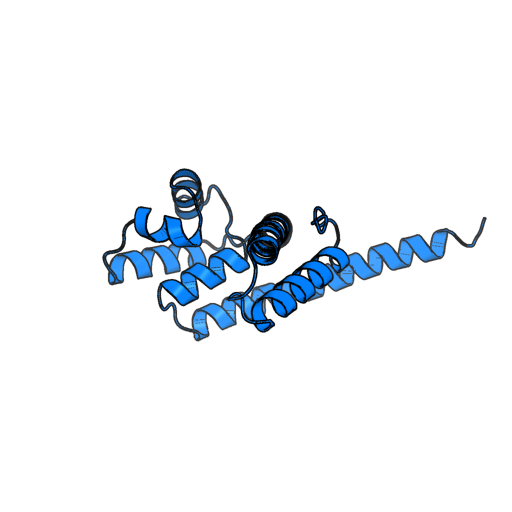.366 1.00 77.00 111 GLY A O 1
ATOM 896 N N . ILE A 1 112 ? -16.083 -4.505 -1.535 1.00 79.38 112 ILE A N 1
ATOM 897 C CA . ILE A 1 112 ? -16.427 -3.607 -2.646 1.00 79.38 112 ILE A CA 1
ATOM 898 C C . ILE A 1 112 ? -16.604 -4.491 -3.891 1.00 79.38 112 ILE A C 1
ATOM 900 O O . ILE A 1 112 ? -15.828 -5.423 -4.094 1.00 79.38 112 ILE A O 1
ATOM 904 N N . SER A 1 113 ? -17.680 -4.282 -4.659 1.00 70.06 113 SER A N 1
ATOM 905 C CA . SER A 1 113 ? -18.051 -5.180 -5.762 1.00 70.06 113 SER A CA 1
ATOM 906 C C . SER A 1 113 ? -16.930 -5.297 -6.790 1.00 70.06 113 SER A C 1
ATOM 908 O O . SER A 1 113 ? -16.307 -4.293 -7.125 1.00 70.06 113 SER A O 1
ATOM 910 N N . ALA A 1 114 ? -16.730 -6.507 -7.321 1.00 62.97 114 ALA A N 1
ATOM 911 C CA . ALA A 1 114 ? -15.726 -6.783 -8.351 1.00 62.97 114 ALA A CA 1
ATOM 912 C C . ALA A 1 114 ? -15.856 -5.834 -9.552 1.00 62.97 114 ALA A C 1
ATOM 914 O O . ALA A 1 114 ? -14.857 -5.303 -9.997 1.00 62.97 114 ALA A O 1
ATOM 915 N N . GLU A 1 115 ? -17.082 -5.495 -9.957 1.00 60.81 115 GLU A N 1
ATOM 916 C CA . GLU A 1 115 ? -17.371 -4.541 -11.040 1.00 60.81 115 GLU A CA 1
ATOM 917 C C . GLU A 1 115 ? -16.744 -3.147 -10.820 1.00 60.81 115 GLU A C 1
ATOM 919 O O . GLU A 1 115 ? -16.181 -2.569 -11.739 1.00 60.81 115 GLU A O 1
ATOM 924 N N . MET A 1 116 ? -16.752 -2.631 -9.583 1.00 66.25 116 MET A N 1
ATOM 925 C CA . MET A 1 116 ? -16.120 -1.339 -9.257 1.00 66.25 116 MET A CA 1
ATOM 926 C C . MET A 1 116 ? -14.590 -1.438 -9.215 1.00 66.25 116 MET A C 1
ATOM 928 O O . MET A 1 116 ? -13.901 -0.439 -9.410 1.00 66.25 116 MET A O 1
ATOM 932 N N . LEU A 1 117 ? -14.060 -2.621 -8.892 1.00 67.75 117 LEU A N 1
ATOM 933 C CA . LEU A 1 117 ? -12.625 -2.881 -8.908 1.00 67.75 117 LEU A CA 1
ATOM 934 C C . LEU A 1 117 ? -12.129 -3.017 -10.352 1.00 67.75 117 LEU A C 1
ATOM 936 O O . LEU A 1 117 ? -11.137 -2.388 -10.689 1.00 67.75 117 LEU A O 1
ATOM 940 N N . GLU A 1 118 ? -12.856 -3.760 -11.187 1.00 66.56 118 GLU A N 1
ATOM 941 C CA . GLU A 1 118 ? -12.571 -3.993 -12.607 1.00 66.56 118 GLU A CA 1
ATOM 942 C C . GLU A 1 118 ? -12.554 -2.679 -13.400 1.00 66.56 118 GLU A C 1
ATOM 944 O O . GLU A 1 118 ? -11.584 -2.423 -14.103 1.00 66.56 118 GLU A O 1
ATOM 949 N N . GLU A 1 119 ? -13.540 -1.790 -13.215 1.00 66.56 119 GLU A N 1
ATOM 950 C CA . GLU A 1 119 ? -13.553 -0.474 -13.883 1.00 66.56 119 GLU A CA 1
ATOM 951 C C . GLU A 1 119 ? -12.330 0.388 -13.523 1.00 66.56 119 GLU A C 1
ATOM 953 O O . GLU A 1 119 ? -11.802 1.120 -14.358 1.00 66.56 119 GLU A O 1
ATOM 958 N N . ILE A 1 120 ? -11.868 0.328 -12.270 1.00 65.12 120 ILE A N 1
ATOM 959 C CA . ILE A 1 120 ? -10.704 1.101 -11.819 1.00 65.12 120 ILE A CA 1
ATOM 960 C C . ILE A 1 120 ? -9.400 0.431 -12.254 1.00 65.12 120 ILE A C 1
ATOM 962 O O . ILE A 1 120 ? -8.447 1.128 -12.589 1.00 65.12 120 ILE A O 1
ATOM 966 N N . GLU A 1 121 ? -9.347 -0.898 -12.263 1.00 66.25 121 GLU A N 1
ATOM 967 C CA . GLU A 1 121 ? -8.201 -1.654 -12.761 1.00 66.25 121 GLU A CA 1
ATOM 968 C C . GLU A 1 121 ? -8.006 -1.453 -14.260 1.00 66.25 121 GLU A C 1
ATOM 970 O O . GLU A 1 121 ? -6.881 -1.181 -14.655 1.00 66.25 121 GLU A O 1
ATOM 975 N N . GLU A 1 122 ? -9.067 -1.470 -15.067 1.00 66.31 122 GLU A N 1
ATOM 976 C CA . GLU A 1 122 ? -8.995 -1.251 -16.518 1.00 66.31 122 GLU A CA 1
ATOM 977 C C . GLU A 1 122 ? -8.460 0.154 -16.846 1.00 66.31 122 GLU A C 1
ATOM 979 O O . GLU A 1 122 ? -7.536 0.304 -17.644 1.00 66.31 122 GLU A O 1
ATOM 984 N N . LEU A 1 123 ? -8.936 1.187 -16.136 1.00 66.12 123 LEU A N 1
ATOM 985 C CA . LEU A 1 123 ? -8.419 2.556 -16.276 1.00 66.12 123 LEU A CA 1
ATOM 986 C C . LEU A 1 123 ? -6.935 2.674 -15.898 1.00 66.12 123 LEU A C 1
ATOM 988 O O . LEU A 1 123 ? -6.213 3.495 -16.465 1.00 66.12 123 LEU A O 1
ATOM 992 N N . ILE A 1 124 ? -6.487 1.884 -14.921 1.00 64.69 124 ILE A N 1
ATOM 993 C CA . ILE A 1 124 ? -5.097 1.892 -14.463 1.00 64.69 124 ILE A CA 1
ATOM 994 C C . ILE A 1 124 ? -4.217 1.070 -15.398 1.00 64.69 124 ILE A C 1
ATOM 996 O O . ILE A 1 124 ? -3.123 1.525 -15.701 1.00 64.69 124 ILE A O 1
ATOM 1000 N N . GLU A 1 125 ? -4.663 -0.096 -15.861 1.00 65.06 125 GLU A N 1
ATOM 1001 C CA . GLU A 1 125 ? -3.948 -0.944 -16.819 1.00 65.06 125 GLU A CA 1
ATOM 1002 C C . GLU A 1 125 ? -3.718 -0.212 -18.140 1.00 65.06 125 GLU A C 1
ATOM 1004 O O . GLU A 1 125 ? -2.591 -0.207 -18.627 1.00 65.06 125 GLU A O 1
ATOM 1009 N N . ASP A 1 126 ? -4.718 0.509 -18.651 1.00 64.12 126 ASP A N 1
ATOM 1010 C CA . ASP A 1 126 ? -4.569 1.354 -19.839 1.00 64.12 126 ASP A CA 1
ATOM 1011 C C . ASP A 1 126 ? -3.512 2.457 -19.639 1.00 64.12 126 ASP A C 1
ATOM 1013 O O . ASP A 1 126 ? -2.683 2.721 -20.519 1.00 64.12 126 ASP A O 1
ATOM 1017 N N . GLU A 1 127 ? -3.500 3.104 -18.468 1.00 63.81 127 GLU A N 1
ATOM 1018 C CA . GLU A 1 127 ? -2.497 4.120 -18.129 1.00 63.81 127 GLU A CA 1
ATOM 1019 C C . GLU A 1 127 ? -1.104 3.499 -17.909 1.00 63.81 127 GLU A C 1
ATOM 1021 O O . GLU A 1 127 ? -0.083 4.092 -18.270 1.00 63.81 127 GLU A O 1
ATOM 1026 N N . LEU A 1 128 ? -1.052 2.285 -17.361 1.00 64.44 128 LEU A N 1
ATOM 1027 C CA . LEU A 1 128 ? 0.157 1.508 -17.108 1.00 64.44 128 LEU A CA 1
ATOM 1028 C C . LEU A 1 128 ? 0.791 1.075 -18.427 1.00 64.44 128 LEU A C 1
ATOM 1030 O O . LEU A 1 128 ? 1.964 1.361 -18.651 1.00 64.44 128 LEU A O 1
ATOM 1034 N N . ASP A 1 129 ? 0.014 0.507 -19.344 1.00 65.94 129 ASP A N 1
ATOM 1035 C CA . ASP A 1 129 ? 0.472 0.127 -20.676 1.00 65.94 129 ASP A CA 1
ATOM 1036 C C . ASP A 1 129 ? 0.961 1.338 -21.472 1.00 65.94 129 ASP A C 1
ATOM 1038 O O . ASP A 1 129 ? 2.043 1.282 -22.065 1.00 65.94 129 ASP A O 1
ATOM 1042 N N . ALA A 1 130 ? 0.241 2.463 -21.428 1.00 66.69 130 ALA A N 1
ATOM 1043 C CA . ALA A 1 130 ? 0.679 3.697 -22.075 1.00 66.69 130 ALA A CA 1
ATOM 1044 C C . ALA A 1 130 ? 2.041 4.175 -21.537 1.00 66.69 130 ALA A C 1
ATOM 1046 O O . ALA A 1 130 ? 2.964 4.441 -22.311 1.00 66.69 130 ALA A O 1
ATOM 1047 N N . ARG A 1 131 ? 2.210 4.213 -20.209 1.00 64.69 131 ARG A N 1
ATOM 1048 C CA . ARG A 1 131 ? 3.460 4.655 -19.569 1.00 64.69 131 ARG A CA 1
ATOM 1049 C C . ARG A 1 131 ? 4.609 3.669 -19.760 1.00 64.69 131 ARG A C 1
ATOM 1051 O O . ARG A 1 131 ? 5.736 4.098 -19.994 1.00 64.69 131 ARG A O 1
ATOM 1058 N N . LEU A 1 132 ? 4.342 2.365 -19.706 1.00 66.19 132 LEU A N 1
ATOM 1059 C CA . LEU A 1 132 ? 5.323 1.316 -19.989 1.00 66.19 132 LEU A CA 1
ATOM 1060 C C . LEU A 1 132 ? 5.796 1.363 -21.442 1.00 66.19 132 LEU A C 1
ATOM 1062 O O . LEU A 1 132 ? 6.958 1.075 -21.733 1.00 66.19 132 LEU A O 1
ATOM 1066 N N . VAL A 1 133 ? 4.904 1.674 -22.383 1.00 65.88 133 VAL A N 1
ATOM 1067 C CA . VAL A 1 133 ? 5.269 1.882 -23.789 1.00 65.88 133 VAL A CA 1
ATOM 1068 C C . VAL A 1 133 ? 6.149 3.125 -23.940 1.00 65.88 133 VAL A C 1
ATOM 1070 O O . VAL A 1 133 ? 7.159 3.054 -24.642 1.00 65.88 133 VAL A O 1
ATOM 1073 N N . ASP A 1 134 ? 5.832 4.220 -23.250 1.00 66.50 134 ASP A N 1
ATOM 1074 C CA . ASP A 1 134 ? 6.633 5.449 -23.287 1.00 66.50 134 ASP A CA 1
ATOM 1075 C C . ASP A 1 134 ? 8.019 5.282 -22.637 1.00 66.50 134 ASP A C 1
ATOM 1077 O O . ASP A 1 134 ? 9.020 5.696 -23.225 1.00 66.50 134 ASP A O 1
ATOM 1081 N N . GLU A 1 135 ? 8.127 4.614 -21.481 1.00 66.19 135 GLU A N 1
ATOM 1082 C CA . GLU A 1 135 ? 9.423 4.316 -20.846 1.00 66.19 135 GLU A CA 1
ATOM 1083 C C . GLU A 1 135 ? 10.299 3.422 -21.737 1.00 66.19 135 GLU A C 1
ATOM 1085 O O . GLU A 1 135 ? 11.488 3.702 -21.918 1.00 66.19 135 GLU A O 1
ATOM 1090 N N . ARG A 1 136 ? 9.713 2.386 -22.356 1.00 63.94 136 ARG A N 1
ATOM 1091 C CA . ARG A 1 136 ? 10.430 1.507 -23.298 1.00 63.94 136 ARG A CA 1
ATOM 1092 C C . ARG A 1 136 ? 10.900 2.255 -24.543 1.00 63.94 136 ARG A C 1
ATOM 1094 O O . ARG A 1 136 ? 11.999 1.991 -25.026 1.00 63.94 136 ARG A O 1
ATOM 1101 N N . ARG A 1 137 ? 10.105 3.200 -25.055 1.00 62.72 137 ARG A N 1
ATOM 1102 C CA . ARG A 1 137 ? 10.506 4.069 -26.173 1.00 62.72 137 ARG A CA 1
ATOM 1103 C C . ARG A 1 137 ? 11.673 4.975 -25.797 1.00 62.72 137 ARG A C 1
ATOM 1105 O O . ARG A 1 137 ? 12.651 5.011 -26.535 1.00 62.72 137 ARG A O 1
ATOM 1112 N N . GLY A 1 138 ? 11.611 5.624 -24.635 1.00 61.00 138 GLY A N 1
ATOM 1113 C CA . GLY A 1 138 ? 12.696 6.482 -24.155 1.00 61.00 138 GLY A CA 1
ATOM 1114 C C . GLY A 1 138 ? 14.012 5.729 -23.926 1.00 61.00 138 GLY A C 1
ATOM 1115 O O . GLY A 1 138 ? 15.079 6.265 -24.201 1.00 61.00 138 GLY A O 1
ATOM 1116 N N . GLN A 1 139 ? 13.962 4.471 -23.473 1.00 59.69 139 GLN A N 1
ATOM 1117 C CA . GLN A 1 139 ? 15.160 3.630 -23.333 1.00 59.69 139 GLN A CA 1
ATOM 1118 C C . GLN A 1 139 ? 15.725 3.168 -24.686 1.00 59.69 139 GLN A C 1
ATOM 1120 O O . GLN A 1 139 ? 16.941 3.175 -24.864 1.00 59.69 139 GLN A O 1
ATOM 1125 N N . ALA A 1 140 ? 14.861 2.826 -25.647 1.00 58.88 140 ALA A N 1
ATOM 1126 C CA . ALA A 1 140 ? 15.281 2.426 -26.990 1.00 58.88 140 ALA A CA 1
ATOM 1127 C C . ALA A 1 140 ? 15.937 3.577 -27.777 1.00 58.88 140 ALA A C 1
ATOM 1129 O O . ALA A 1 140 ? 16.872 3.345 -28.537 1.00 58.88 140 ALA A O 1
ATOM 1130 N N . GLU A 1 141 ? 15.486 4.820 -27.584 1.00 56.88 141 GLU A N 1
ATOM 1131 C CA . GLU A 1 141 ? 16.095 6.001 -28.214 1.00 56.88 141 GLU A CA 1
ATOM 1132 C C . GLU A 1 141 ? 17.506 6.293 -27.672 1.00 56.88 141 GLU A C 1
ATOM 1134 O O . GLU A 1 141 ? 18.383 6.678 -28.442 1.00 56.88 141 GLU A O 1
ATOM 1139 N N . ILE A 1 142 ? 17.756 6.034 -26.382 1.00 56.97 142 ILE A N 1
ATOM 1140 C CA . ILE A 1 142 ? 19.076 6.214 -25.753 1.00 56.97 142 ILE A 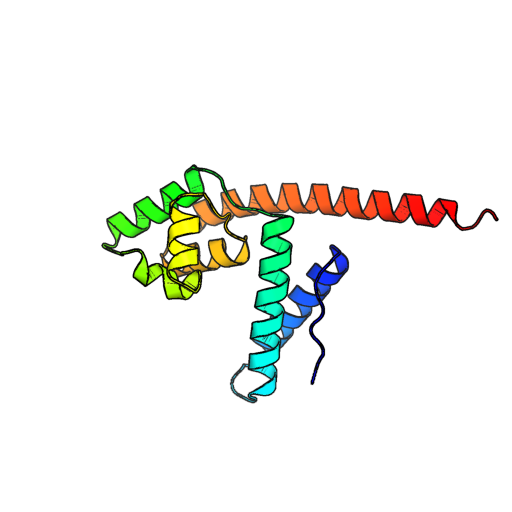CA 1
ATOM 1141 C C . ILE A 1 142 ? 20.072 5.133 -26.204 1.00 56.97 142 ILE A C 1
ATOM 1143 O O . ILE A 1 142 ? 21.250 5.432 -26.378 1.00 56.97 142 ILE A O 1
ATOM 1147 N N . GLU A 1 143 ? 19.635 3.887 -26.416 1.00 54.84 143 GLU A N 1
ATOM 1148 C CA . GLU A 1 143 ? 20.517 2.814 -26.913 1.00 54.84 143 GLU A CA 1
ATOM 1149 C C . GLU A 1 143 ? 20.986 3.047 -28.356 1.00 54.84 143 GLU A C 1
ATOM 1151 O O . GLU A 1 143 ? 22.124 2.717 -28.687 1.00 54.84 143 GLU A O 1
ATOM 1156 N N . ILE A 1 144 ? 20.155 3.662 -29.203 1.00 56.47 144 ILE A N 1
ATOM 1157 C CA . ILE A 1 144 ? 20.513 3.950 -30.602 1.00 56.47 144 ILE A CA 1
ATOM 1158 C C . ILE A 1 144 ? 21.595 5.045 -30.697 1.00 56.47 144 ILE A C 1
ATOM 1160 O O . ILE A 1 144 ? 22.341 5.083 -31.672 1.00 56.47 144 ILE A O 1
ATOM 1164 N N . GLU A 1 145 ? 21.740 5.902 -29.683 1.00 56.84 145 GLU A N 1
ATOM 1165 C CA . GLU A 1 145 ? 22.705 7.013 -29.680 1.00 56.84 145 GLU A CA 1
ATOM 1166 C C . GLU A 1 145 ? 24.117 6.638 -29.177 1.00 56.84 145 GLU A C 1
ATOM 1168 O O . GLU A 1 145 ? 25.020 7.474 -29.229 1.00 56.84 145 GLU A O 1
ATOM 1173 N N . ILE A 1 146 ? 24.345 5.404 -28.701 1.00 56.59 146 ILE A N 1
ATOM 1174 C CA . ILE A 1 146 ? 25.624 5.003 -28.070 1.00 56.59 146 ILE A CA 1
ATOM 1175 C C . ILE A 1 146 ? 26.562 4.229 -29.022 1.00 56.59 146 ILE A C 1
ATOM 1177 O O . ILE A 1 146 ? 27.760 4.164 -28.756 1.00 56.59 146 ILE A O 1
ATOM 1181 N N . ASP A 1 147 ? 26.076 3.719 -30.158 1.00 52.00 147 ASP A N 1
ATOM 1182 C CA . ASP A 1 147 ? 26.886 2.920 -31.104 1.00 52.00 147 ASP A CA 1
ATOM 1183 C C . ASP A 1 147 ? 27.570 3.731 -32.236 1.00 52.00 147 ASP A C 1
ATOM 1185 O O . ASP A 1 147 ? 28.258 3.147 -33.073 1.00 52.00 147 ASP A O 1
ATOM 1189 N N . ASP A 1 148 ? 27.446 5.066 -32.253 1.00 53.50 148 ASP A N 1
ATOM 1190 C CA . ASP A 1 148 ? 28.012 5.955 -33.294 1.00 53.50 148 ASP A CA 1
ATOM 1191 C C . ASP A 1 148 ? 29.207 6.834 -32.820 1.00 53.50 148 ASP A C 1
ATOM 1193 O O . ASP A 1 148 ? 29.449 7.920 -33.361 1.00 53.50 148 ASP A O 1
ATOM 1197 N N . LEU A 1 149 ? 29.998 6.377 -31.832 1.00 46.31 149 LEU A N 1
ATOM 1198 C CA . LEU A 1 149 ? 31.235 7.051 -31.369 1.00 46.31 149 LEU A CA 1
ATOM 1199 C C . LEU A 1 149 ? 32.476 6.148 -31.307 1.00 46.31 149 LEU A C 1
ATOM 1201 O O . LEU A 1 149 ? 32.436 5.097 -30.631 1.00 46.31 149 LEU A O 1
#

Radius of gyration: 17.98 Å; chains: 1; bounding box: 54×37×46 Å